Protein AF-A0A6B3EI71-F1 (afdb_monomer)

Solvent-accessible surface area (backbone atoms only — not comparable to full-atom values): 4524 Å² total; per-residue (Å²): 139,76,70,49,78,88,37,66,81,68,58,47,88,79,93,58,104,72,86,86,76,72,88,68,92,48,73,68,55,46,49,51,60,69,54,65,46,94,72,42,66,72,49,72,46,91,70,91,47,66,70,56,45,56,56,48,60,71,68,53,71,43,80,35,72,46,113

Structure (mmCIF, N/CA/C/O backbone):
data_AF-A0A6B3EI71-F1
#
_entry.id   AF-A0A6B3EI71-F1
#
loop_
_atom_site.group_PDB
_atom_site.id
_atom_site.type_symbol
_atom_site.label_atom_id
_atom_site.label_alt_id
_atom_site.label_comp_id
_atom_site.label_asym_id
_atom_site.label_entity_id
_atom_site.label_seq_id
_atom_site.pdbx_PDB_ins_code
_atom_site.Cartn_x
_atom_site.Cartn_y
_atom_site.Cartn_z
_atom_site.occupancy
_atom_site.B_iso_or_equiv
_atom_site.auth_seq_id
_atom_site.auth_comp_id
_atom_site.auth_asym_id
_atom_site.auth_atom_id
_atom_site.pdbx_PDB_model_num
ATOM 1 N N . SER A 1 1 ? -2.451 -13.545 12.597 1.00 59.41 1 SER A N 1
ATOM 2 C CA . SER A 1 1 ? -2.070 -12.939 11.306 1.00 59.41 1 SER A CA 1
ATOM 3 C C . SER A 1 1 ? -3.153 -13.284 10.301 1.00 59.41 1 SER A C 1
ATOM 5 O O . SER A 1 1 ? -3.646 -14.402 10.359 1.00 59.41 1 SER A O 1
ATOM 7 N N . GLY A 1 2 ? -3.573 -12.340 9.454 1.00 78.00 2 GLY A N 1
ATOM 8 C CA . GLY A 1 2 ? -4.683 -12.568 8.514 1.00 78.00 2 GLY A CA 1
ATOM 9 C C . GLY A 1 2 ? -5.767 -11.498 8.560 1.00 78.00 2 GLY A C 1
ATOM 10 O O . GLY A 1 2 ? -6.941 -11.844 8.602 1.00 78.00 2 GLY A O 1
ATOM 11 N N . LEU A 1 3 ? -5.367 -10.223 8.588 1.00 91.00 3 LEU A N 1
ATOM 12 C CA . LEU A 1 3 ? -6.306 -9.127 8.362 1.00 91.00 3 LEU A CA 1
ATOM 13 C C . LEU A 1 3 ? -6.908 -9.287 6.966 1.00 91.00 3 LEU A C 1
ATOM 15 O O . LEU A 1 3 ? -6.178 -9.463 5.983 1.00 91.00 3 LEU A O 1
ATOM 19 N N . ARG A 1 4 ? -8.230 -9.279 6.896 1.00 94.25 4 ARG A N 1
ATOM 20 C CA . ARG A 1 4 ? -8.986 -9.406 5.655 1.00 94.25 4 ARG A CA 1
ATOM 21 C C . ARG A 1 4 ? -9.275 -8.015 5.114 1.00 94.25 4 ARG A C 1
ATOM 23 O O . ARG A 1 4 ? -9.301 -7.050 5.870 1.00 94.25 4 ARG A O 1
ATOM 30 N N . GLN A 1 5 ? -9.460 -7.923 3.803 1.00 95.94 5 GLN A N 1
ATOM 31 C CA . GLN A 1 5 ? -9.672 -6.638 3.142 1.00 95.94 5 GLN A CA 1
ATOM 32 C C . GLN A 1 5 ? -10.892 -5.890 3.696 1.00 95.94 5 GLN A C 1
ATOM 34 O O . GLN A 1 5 ? -10.855 -4.673 3.806 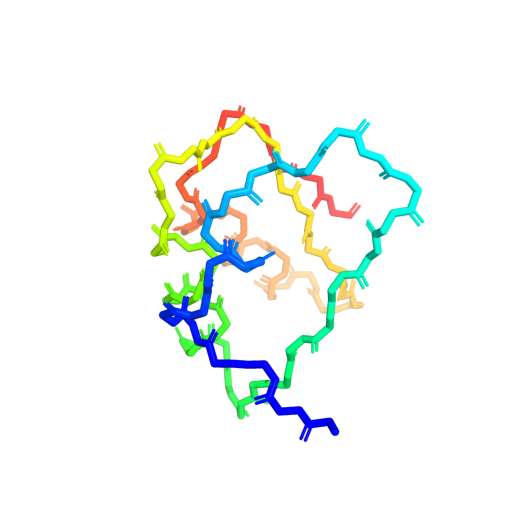1.00 95.94 5 GLN A O 1
ATOM 39 N N . ASP A 1 6 ? -11.931 -6.620 4.103 1.00 96.06 6 ASP A N 1
ATOM 40 C CA . ASP A 1 6 ? -13.190 -6.103 4.646 1.00 96.06 6 ASP A CA 1
ATOM 41 C C . ASP A 1 6 ? -13.142 -5.751 6.144 1.00 96.06 6 ASP A C 1
ATOM 43 O O . ASP A 1 6 ? -14.137 -5.277 6.693 1.00 96.06 6 ASP A O 1
ATOM 47 N N . ASP A 1 7 ? -12.021 -5.987 6.832 1.00 97.06 7 ASP A N 1
ATOM 48 C CA . ASP A 1 7 ? -11.903 -5.642 8.248 1.00 97.06 7 ASP A CA 1
ATOM 49 C C . ASP A 1 7 ? -11.826 -4.110 8.427 1.00 97.06 7 ASP A C 1
ATOM 51 O O . ASP A 1 7 ? -11.106 -3.413 7.711 1.00 97.06 7 ASP A O 1
ATOM 55 N N . GLU A 1 8 ? -12.511 -3.577 9.446 1.00 96.19 8 GLU A N 1
ATOM 56 C CA . GLU A 1 8 ? -12.603 -2.129 9.715 1.00 96.19 8 GLU A CA 1
ATOM 57 C C . GLU A 1 8 ? -11.231 -1.442 9.800 1.00 96.19 8 GLU A C 1
ATOM 59 O O . GLU A 1 8 ? -11.063 -0.330 9.306 1.00 96.19 8 GLU A O 1
ATOM 64 N N . ILE A 1 9 ? -10.246 -2.133 10.385 1.00 95.69 9 ILE A N 1
ATOM 65 C CA . ILE A 1 9 ? -8.873 -1.649 10.583 1.00 95.69 9 ILE A CA 1
ATOM 66 C C . ILE A 1 9 ? -8.069 -1.522 9.278 1.00 95.69 9 ILE A C 1
ATOM 68 O O . ILE A 1 9 ? -7.022 -0.881 9.266 1.00 95.69 9 ILE A O 1
ATOM 72 N N . ILE A 1 10 ? -8.516 -2.172 8.199 1.00 96.88 10 ILE A N 1
ATOM 73 C 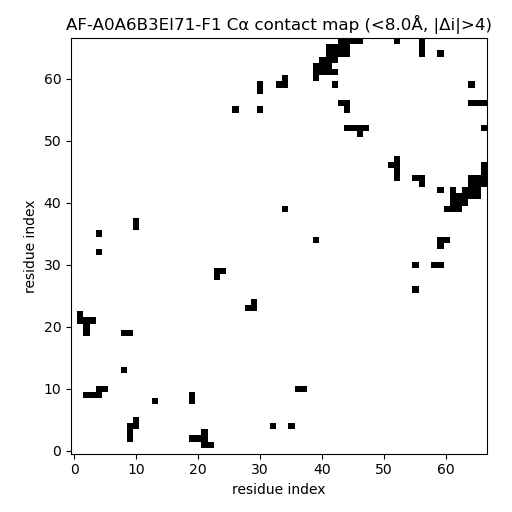CA . ILE A 1 10 ? -7.927 -2.049 6.860 1.00 96.88 10 ILE A CA 1
ATOM 74 C C . ILE A 1 10 ? -8.595 -0.912 6.088 1.00 96.88 10 ILE A C 1
ATOM 76 O O . ILE A 1 10 ? -7.911 -0.150 5.414 1.00 96.88 10 ILE A O 1
ATOM 80 N N . GLN A 1 11 ? -9.916 -0.788 6.216 1.00 97.38 11 GLN A N 1
ATOM 81 C CA . GLN A 1 11 ? -10.715 0.162 5.443 1.00 97.38 11 GLN A CA 1
ATOM 82 C C . GLN A 1 11 ? -10.689 1.591 6.005 1.00 97.38 11 GLN A C 1
ATOM 84 O O . GLN A 1 11 ? -10.837 2.545 5.245 1.00 97.38 11 GLN A O 1
ATOM 89 N N . ASN A 1 12 ? -10.493 1.759 7.318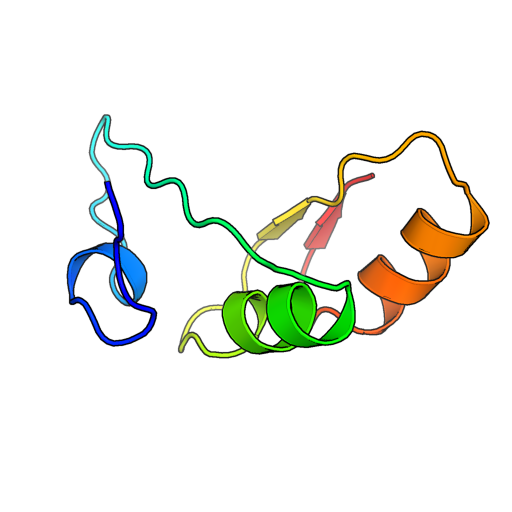 1.00 96.62 12 ASN A N 1
ATOM 90 C CA . ASN A 1 12 ? -10.574 3.060 7.983 1.00 96.62 12 ASN A CA 1
ATOM 91 C C . ASN A 1 12 ? -9.237 3.496 8.583 1.00 96.62 12 ASN A C 1
ATOM 93 O O . ASN A 1 12 ? -8.538 2.731 9.251 1.00 96.62 12 ASN A O 1
ATOM 97 N N . GLU A 1 13 ? -8.911 4.774 8.398 1.00 95.25 13 GLU A N 1
ATOM 98 C CA . GLU A 1 13 ? -7.692 5.363 8.935 1.00 95.25 13 GLU A CA 1
ATOM 99 C C . GLU A 1 13 ? -7.804 5.606 10.449 1.00 95.25 13 GLU A C 1
ATOM 101 O O . GLU A 1 13 ? -8.680 6.322 1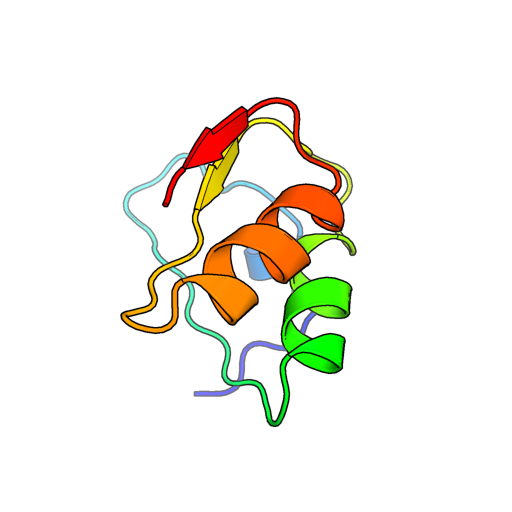0.931 1.00 95.25 13 GLU A O 1
ATOM 106 N N . VAL A 1 14 ? -6.875 5.024 11.213 1.00 95.88 14 VAL A N 1
ATOM 107 C CA . VAL A 1 14 ? -6.882 5.082 12.687 1.00 95.88 14 VAL A CA 1
ATOM 108 C C . VAL A 1 14 ? -6.318 6.400 13.233 1.00 95.88 14 VAL A C 1
ATOM 110 O O . VAL A 1 14 ? -6.617 6.766 14.368 1.00 95.88 14 VAL A O 1
ATOM 113 N N . PHE A 1 15 ? -5.465 7.101 12.473 1.00 96.00 15 PHE A N 1
ATOM 114 C CA . PHE A 1 15 ? -4.717 8.286 12.939 1.00 96.00 15 PHE A CA 1
ATOM 115 C C . PHE A 1 15 ? -3.947 8.066 14.263 1.00 96.00 15 PHE A C 1
ATOM 117 O O . PHE A 1 15 ? -3.772 8.976 15.075 1.00 96.00 15 PHE A O 1
ATOM 124 N N . GLY A 1 16 ? -3.461 6.842 14.483 1.00 95.75 16 GLY A N 1
ATOM 125 C CA . GLY A 1 16 ? -2.704 6.436 15.668 1.00 95.75 16 GLY A CA 1
ATOM 126 C C . GLY A 1 16 ? -1.443 5.644 15.309 1.00 95.75 16 GLY A C 1
ATOM 127 O O . GLY A 1 16 ? -1.199 5.370 14.135 1.00 95.75 16 GLY A O 1
ATOM 128 N N . PRO A 1 17 ? -0.622 5.249 16.298 1.00 97.00 17 PRO A N 1
ATOM 129 C CA . PRO A 1 17 ? 0.628 4.520 16.074 1.00 97.00 17 PRO A CA 1
ATOM 130 C C . PRO A 1 17 ? 0.372 3.032 15.763 1.00 97.00 17 PRO A C 1
ATOM 132 O O . PRO A 1 17 ? 0.796 2.145 16.503 1.00 97.00 17 PRO A O 1
ATOM 135 N N . VAL A 1 18 ? -0.361 2.757 14.684 1.00 95.81 18 VAL A N 1
ATOM 136 C CA . VAL A 1 18 ? -0.787 1.418 14.263 1.00 95.81 18 VAL A CA 1
ATOM 137 C C . VAL A 1 18 ? -0.363 1.186 12.816 1.00 95.81 18 VAL A C 1
ATOM 139 O O . VAL A 1 18 ? -0.542 2.053 11.968 1.00 95.81 18 VAL A O 1
ATOM 142 N N . ILE A 1 19 ? 0.181 0.000 12.536 1.00 95.31 19 ILE A N 1
ATOM 143 C CA . ILE A 1 19 ? 0.473 -0.469 11.179 1.00 95.31 19 ILE A CA 1
ATOM 144 C C . ILE A 1 19 ? -0.207 -1.816 10.947 1.00 95.31 19 ILE A C 1
ATOM 146 O O . ILE A 1 19 ? -0.164 -2.703 11.804 1.00 95.31 19 ILE A O 1
ATOM 150 N N . THR A 1 20 ? -0.823 -1.971 9.782 1.00 94.94 20 THR A N 1
ATOM 151 C CA . THR A 1 20 ? -1.432 -3.221 9.331 1.00 94.94 20 THR A CA 1
ATOM 152 C C . THR A 1 20 ? -0.541 -3.880 8.282 1.00 94.94 20 THR A C 1
ATOM 154 O O . THR A 1 20 ? 0.190 -3.219 7.546 1.00 94.94 20 THR A O 1
ATOM 157 N N . VAL A 1 21 ? -0.547 -5.213 8.245 1.00 95.00 21 VAL A N 1
ATOM 158 C CA . VAL A 1 21 ? 0.216 -5.990 7.261 1.00 95.00 21 VAL A CA 1
ATOM 159 C C . VAL A 1 21 ? -0.681 -7.087 6.715 1.00 95.00 21 VAL A C 1
ATOM 161 O O . VAL A 1 21 ? -1.181 -7.926 7.471 1.00 95.00 21 VAL A O 1
ATOM 164 N N . GLN A 1 22 ? -0.853 -7.093 5.396 1.00 95.62 22 GLN A N 1
ATOM 165 C CA . GLN A 1 22 ? -1.587 -8.115 4.662 1.00 95.62 22 GLN A CA 1
ATOM 166 C C . GLN A 1 22 ? -0.652 -8.814 3.677 1.00 95.62 22 GLN A C 1
ATOM 168 O O . GLN A 1 22 ? 0.179 -8.187 3.023 1.00 95.62 22 GLN A O 1
ATOM 173 N N . SER A 1 23 ? -0.778 -10.135 3.589 1.00 95.19 23 SER A N 1
ATOM 174 C CA . SER A 1 23 ? -0.099 -10.932 2.572 1.00 95.19 23 SER A CA 1
ATOM 175 C C . SER A 1 23 ? -0.948 -11.015 1.312 1.00 95.19 23 SER A C 1
ATOM 177 O O . SER A 1 23 ? -2.167 -11.159 1.395 1.00 95.19 23 SER A O 1
ATOM 179 N N . PHE A 1 24 ? -0.290 -11.038 0.163 1.00 95.06 24 PHE A N 1
ATOM 180 C CA . PHE A 1 24 ? -0.903 -11.292 -1.134 1.00 95.06 24 PHE A CA 1
ATOM 181 C C . PHE A 1 24 ? -0.103 -12.364 -1.880 1.00 95.06 24 PHE A C 1
ATOM 183 O O . PHE A 1 24 ? 1.058 -12.627 -1.560 1.00 95.06 24 PHE A O 1
ATOM 190 N N . THR A 1 25 ? -0.729 -12.988 -2.871 1.00 96.12 25 THR A N 1
ATOM 191 C CA . THR A 1 25 ? -0.134 -14.076 -3.662 1.00 96.12 25 THR A CA 1
ATOM 192 C C . THR A 1 25 ? 0.529 -13.552 -4.933 1.00 96.12 25 THR A C 1
ATOM 194 O O . THR A 1 25 ? 1.578 -14.052 -5.335 1.00 96.12 25 THR A O 1
ATOM 197 N N . ASP A 1 26 ? -0.053 -12.524 -5.552 1.00 96.38 26 ASP A N 1
ATOM 198 C CA . ASP A 1 26 ? 0.418 -11.950 -6.811 1.00 96.38 26 ASP A CA 1
ATOM 199 C C . ASP A 1 26 ? 0.188 -10.427 -6.896 1.00 96.38 26 ASP A C 1
ATOM 201 O O . ASP A 1 26 ? -0.471 -9.820 -6.049 1.00 96.38 26 ASP A O 1
ATOM 205 N N . GLU A 1 27 ? 0.771 -9.803 -7.927 1.00 96.12 27 GLU A N 1
ATOM 206 C CA . GLU A 1 27 ? 0.669 -8.354 -8.172 1.00 96.12 27 GLU A CA 1
ATOM 207 C C . GLU A 1 27 ? -0.785 -7.893 -8.376 1.00 96.12 27 GLU A C 1
ATOM 209 O O . GLU A 1 27 ? -1.127 -6.778 -7.989 1.00 96.12 27 GLU A O 1
ATOM 214 N N . ALA A 1 28 ? -1.643 -8.730 -8.968 1.00 97.50 28 ALA A N 1
ATOM 215 C CA . ALA A 1 28 ? -3.027 -8.362 -9.252 1.00 97.50 28 ALA A CA 1
ATOM 216 C C . ALA A 1 28 ? -3.855 -8.285 -7.964 1.00 97.50 28 ALA A C 1
ATOM 218 O O . ALA A 1 28 ? -4.621 -7.342 -7.783 1.00 97.50 28 ALA A O 1
ATOM 219 N N . GLN A 1 29 ? -3.653 -9.226 -7.042 1.00 97.19 2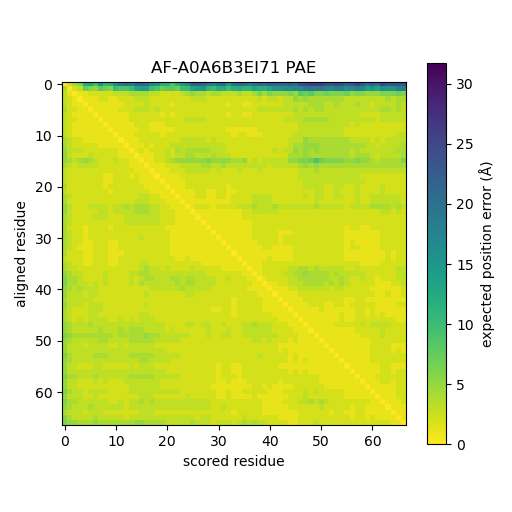9 GLN A N 1
ATOM 220 C CA . GLN A 1 29 ? -4.267 -9.196 -5.720 1.00 97.19 29 GLN A CA 1
ATOM 221 C C . GLN A 1 29 ? -3.769 -8.007 -4.894 1.00 97.19 29 GLN A C 1
ATOM 223 O O . GLN A 1 29 ? -4.578 -7.336 -4.259 1.00 97.19 29 GLN A O 1
ATOM 228 N N . ALA A 1 30 ? -2.464 -7.716 -4.923 1.00 96.69 30 ALA A N 1
ATOM 229 C CA . ALA A 1 30 ? -1.917 -6.543 -4.241 1.00 96.69 30 ALA A CA 1
ATOM 230 C C . ALA A 1 30 ? -2.558 -5.245 -4.751 1.00 96.69 30 ALA A C 1
ATOM 232 O O . ALA A 1 30 ? -2.922 -4.385 -3.954 1.00 96.69 30 ALA A O 1
ATOM 233 N N . LEU A 1 31 ? -2.729 -5.125 -6.073 1.00 97.44 31 LEU A N 1
ATOM 234 C CA . LEU A 1 31 ? -3.377 -3.970 -6.684 1.00 97.44 31 LEU A CA 1
ATOM 235 C C . LEU A 1 31 ? -4.846 -3.851 -6.283 1.00 97.44 31 LEU A C 1
ATOM 237 O O . LEU A 1 31 ? -5.304 -2.761 -5.956 1.00 97.44 31 LEU A O 1
ATOM 241 N N . ALA A 1 32 ? -5.572 -4.972 -6.318 1.00 97.56 32 ALA A N 1
ATOM 242 C CA . ALA A 1 32 ? -6.974 -5.011 -5.935 1.00 97.56 32 ALA A CA 1
ATOM 243 C C . ALA A 1 32 ? -7.151 -4.544 -4.487 1.00 97.56 32 ALA A C 1
ATOM 245 O O . ALA A 1 32 ? -7.975 -3.680 -4.239 1.00 97.56 32 ALA A O 1
ATOM 246 N N . TYR A 1 33 ? -6.333 -5.037 -3.554 1.00 97.38 33 TYR A N 1
ATOM 247 C CA . TYR A 1 33 ? -6.394 -4.609 -2.154 1.00 97.38 33 TYR A CA 1
ATOM 248 C C . TYR A 1 33 ? -5.993 -3.148 -1.958 1.00 97.38 33 TYR A C 1
ATOM 250 O O . TYR A 1 33 ? -6.627 -2.444 -1.180 1.00 97.38 33 TYR A O 1
ATOM 258 N N . ALA A 1 34 ? -4.962 -2.676 -2.660 1.00 97.31 34 ALA A N 1
ATOM 259 C CA . ALA A 1 34 ? -4.522 -1.292 -2.536 1.00 97.31 34 ALA A CA 1
ATOM 260 C C . ALA A 1 34 ? -5.578 -0.293 -3.031 1.00 97.31 34 ALA A C 1
ATOM 262 O O . ALA A 1 34 ? -5.701 0.771 -2.443 1.00 97.31 34 ALA A O 1
ATOM 263 N N . ASN A 1 35 ? -6.324 -0.626 -4.088 1.00 97.69 35 ASN A N 1
ATOM 264 C CA . ASN A 1 35 ? -7.341 0.255 -4.669 1.00 97.69 35 ASN A CA 1
ATOM 265 C C . ASN A 1 35 ? -8.753 0.041 -4.079 1.00 97.69 35 ASN A C 1
ATOM 267 O O . ASN A 1 35 ? -9.644 0.838 -4.353 1.00 97.69 35 ASN A O 1
ATOM 271 N N . ASP A 1 36 ? -8.987 -1.028 -3.308 1.00 97.62 36 ASP A N 1
ATOM 272 C CA . ASP A 1 36 ? -10.276 -1.335 -2.663 1.00 97.62 36 ASP A CA 1
ATOM 273 C C . ASP A 1 36 ? -10.389 -0.640 -1.297 1.00 97.62 36 ASP A C 1
ATOM 275 O O . ASP A 1 36 ? -10.475 -1.282 -0.247 1.00 97.62 36 ASP A O 1
ATOM 279 N N . VAL A 1 37 ? -10.302 0.690 -1.337 1.00 95.62 37 VAL A N 1
ATOM 280 C CA . VAL A 1 37 ? -10.431 1.616 -0.206 1.00 95.62 37 VAL A CA 1
ATOM 281 C C . VAL A 1 37 ? -11.115 2.902 -0.681 1.00 95.62 37 VAL A C 1
ATOM 283 O O . VAL A 1 37 ? -11.003 3.285 -1.843 1.00 95.62 37 VAL A O 1
ATOM 286 N N . GLU A 1 38 ? -11.816 3.603 0.211 1.00 95.44 38 GLU A N 1
ATOM 287 C CA . GLU A 1 38 ? -12.487 4.872 -0.132 1.00 95.44 38 GLU A CA 1
ATOM 288 C C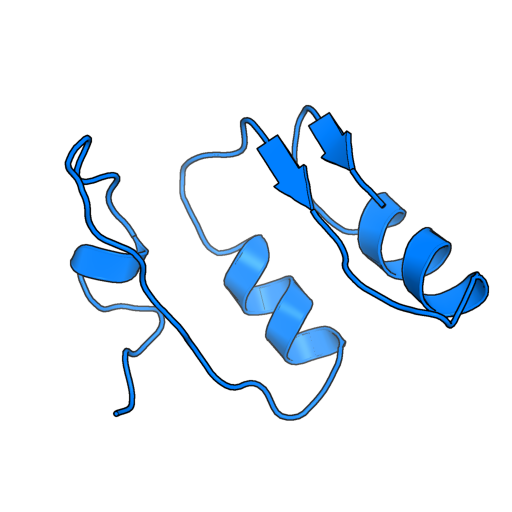 . GLU A 1 38 ? -11.496 6.045 -0.306 1.00 95.44 38 GLU A C 1
ATOM 290 O O . GLU A 1 38 ? -11.803 7.050 -0.950 1.00 95.44 38 GLU A O 1
ATOM 295 N N . TYR A 1 39 ? -10.291 5.922 0.258 1.00 94.69 39 TYR A N 1
ATOM 296 C CA . TYR A 1 39 ? -9.272 6.974 0.289 1.00 94.69 39 TYR A CA 1
ATOM 297 C C . TYR A 1 39 ? -8.139 6.721 -0.710 1.00 94.69 39 TYR A C 1
ATOM 299 O O . TYR A 1 39 ? -7.761 5.586 -0.959 1.00 94.69 39 TYR A O 1
ATOM 307 N N . ALA A 1 40 ? -7.525 7.792 -1.224 1.00 95.81 40 ALA A N 1
ATOM 308 C CA . ALA A 1 40 ? -6.560 7.696 -2.327 1.00 95.81 40 ALA A CA 1
ATOM 309 C C . ALA A 1 40 ? -5.433 8.751 -2.265 1.00 95.81 40 ALA A C 1
ATOM 311 O O . ALA A 1 40 ? -5.000 9.292 -3.286 1.00 95.81 40 ALA A O 1
ATOM 312 N N . LEU A 1 41 ? -4.958 9.115 -1.065 1.00 97.12 41 LEU A N 1
ATOM 313 C CA . LEU A 1 41 ? -3.995 10.219 -0.923 1.00 97.12 41 LEU A CA 1
ATOM 314 C C . LEU A 1 41 ? -2.582 9.844 -1.396 1.00 97.12 41 LEU A C 1
ATOM 316 O O . LEU A 1 41 ? -2.041 10.472 -2.308 1.00 97.12 41 LEU A O 1
ATOM 320 N N . ALA A 1 42 ? -1.974 8.841 -0.762 1.00 97.38 42 ALA A N 1
ATOM 321 C CA . ALA A 1 42 ? -0.600 8.432 -1.028 1.00 97.38 42 ALA A CA 1
ATOM 322 C C . ALA A 1 42 ? -0.448 6.910 -0.966 1.00 97.38 42 ALA A C 1
ATOM 324 O O . ALA A 1 42 ? -1.048 6.250 -0.121 1.00 97.38 42 ALA A O 1
ATOM 325 N N . SER A 1 43 ? 0.402 6.373 -1.835 1.00 97.31 43 SER A N 1
ATOM 326 C CA . SER A 1 43 ? 0.797 4.965 -1.856 1.00 97.31 43 SER A CA 1
ATOM 327 C C . SER A 1 43 ? 2.294 4.822 -2.136 1.00 97.31 43 SER A C 1
ATOM 329 O O . SER A 1 43 ? 2.980 5.775 -2.517 1.00 97.31 43 SER A O 1
ATOM 331 N N . SER A 1 44 ? 2.831 3.619 -1.925 1.00 97.00 44 SER A N 1
ATOM 332 C CA . SER A 1 44 ? 4.231 3.321 -2.232 1.00 97.00 44 SER A CA 1
ATOM 333 C C . SER A 1 44 ? 4.409 1.890 -2.728 1.00 97.00 44 SER A C 1
ATOM 335 O O . SER A 1 44 ? 3.733 0.974 -2.261 1.00 97.00 44 SER A O 1
ATOM 337 N N . VAL A 1 45 ? 5.333 1.691 -3.666 1.00 97.50 45 VAL A N 1
ATOM 338 C CA . VAL A 1 45 ? 5.676 0.383 -4.231 1.00 97.50 45 VAL A CA 1
ATOM 339 C C . VAL A 1 45 ? 7.138 0.088 -3.945 1.00 97.50 45 VAL A C 1
ATOM 341 O O . VAL A 1 45 ? 8.028 0.689 -4.528 1.00 97.50 45 VAL A O 1
ATOM 344 N N . TRP A 1 46 ? 7.392 -0.913 -3.108 1.00 97.50 46 TRP A N 1
ATOM 345 C CA . TRP A 1 46 ? 8.746 -1.298 -2.721 1.00 97.50 46 TRP A CA 1
ATOM 346 C C . TRP A 1 46 ? 9.199 -2.504 -3.540 1.00 97.50 46 TRP A C 1
ATOM 348 O O . TRP A 1 46 ? 8.742 -3.629 -3.334 1.00 97.50 46 TRP A O 1
ATOM 358 N N . THR A 1 47 ? 10.101 -2.290 -4.497 1.00 97.12 47 THR A N 1
ATOM 359 C CA . THR A 1 47 ? 10.611 -3.361 -5.364 1.00 97.12 47 THR A CA 1
ATOM 360 C C . THR A 1 47 ? 11.988 -3.028 -5.937 1.00 97.12 47 THR A C 1
ATOM 362 O O . THR A 1 47 ? 12.335 -1.869 -6.127 1.00 97.12 47 THR A O 1
ATOM 365 N N . LYS A 1 48 ? 12.777 -4.062 -6.257 1.00 97.88 48 LYS A N 1
ATOM 366 C CA . LYS A 1 48 ? 14.026 -3.932 -7.035 1.00 97.88 48 LYS A CA 1
ATOM 367 C C . LYS A 1 48 ? 13.803 -4.065 -8.546 1.00 97.88 48 LYS A C 1
ATOM 369 O O . LYS A 1 48 ? 14.693 -3.750 -9.328 1.00 97.88 48 LYS A O 1
ATOM 374 N N . ASP A 1 49 ? 12.639 -4.566 -8.956 1.00 97.88 49 ASP A N 1
ATOM 375 C CA . ASP A 1 49 ? 12.258 -4.711 -10.360 1.00 97.88 49 ASP A CA 1
ATOM 376 C C . ASP A 1 49 ? 11.655 -3.396 -10.870 1.00 97.88 49 ASP A C 1
ATOM 378 O O . ASP A 1 49 ? 10.553 -3.004 -10.480 1.00 97.88 49 ASP A O 1
ATOM 382 N N . HIS A 1 50 ? 12.381 -2.737 -11.771 1.00 97.50 50 HIS A N 1
ATOM 383 C CA . HIS A 1 50 ? 11.964 -1.481 -12.384 1.00 97.50 50 HIS A CA 1
ATOM 384 C C . HIS A 1 50 ? 10.672 -1.614 -13.205 1.00 97.50 50 HIS A C 1
ATOM 386 O O . HIS A 1 50 ? 9.812 -0.737 -13.164 1.00 97.50 50 HIS A O 1
ATOM 392 N N . ALA A 1 51 ? 10.491 -2.720 -13.929 1.00 97.62 51 ALA A N 1
ATOM 393 C CA . ALA A 1 51 ? 9.284 -2.940 -14.715 1.00 97.62 51 ALA A CA 1
ATOM 394 C C . ALA A 1 51 ? 8.065 -3.134 -13.802 1.00 97.62 51 ALA A C 1
ATOM 396 O O . ALA A 1 51 ? 6.986 -2.626 -14.111 1.00 97.62 51 ALA A O 1
ATOM 397 N N . ARG A 1 52 ? 8.237 -3.815 -12.660 1.00 97.19 52 ARG A N 1
ATOM 398 C CA . ARG A 1 52 ? 7.199 -3.913 -11.623 1.00 97.19 52 ARG A CA 1
ATOM 399 C C . ARG A 1 52 ? 6.857 -2.546 -11.041 1.00 97.19 52 ARG A C 1
ATOM 401 O O . ARG A 1 52 ? 5.675 -2.227 -10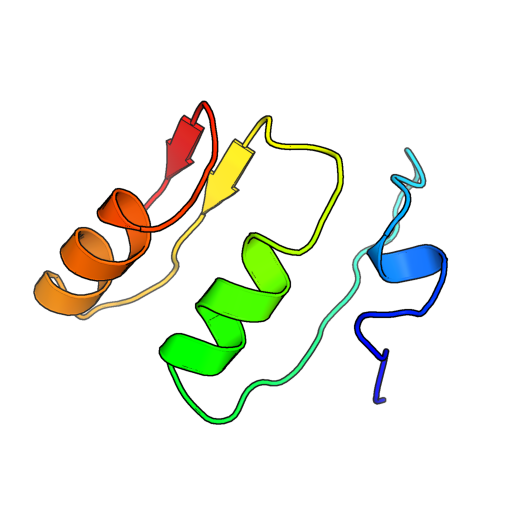.976 1.00 97.19 52 ARG A O 1
ATOM 408 N N . ALA A 1 53 ? 7.860 -1.744 -10.676 1.00 97.62 53 ALA A N 1
ATOM 409 C CA . ALA A 1 53 ? 7.646 -0.391 -10.160 1.00 97.62 53 ALA A CA 1
ATOM 410 C C . ALA A 1 53 ? 6.767 0.429 -11.119 1.00 97.62 53 ALA A C 1
ATOM 412 O O . ALA A 1 53 ? 5.719 0.933 -10.729 1.00 97.62 53 ALA A O 1
ATOM 413 N N . MET A 1 54 ? 7.118 0.451 -12.409 1.00 97.19 54 MET A N 1
ATOM 414 C CA . MET A 1 54 ? 6.363 1.198 -13.419 1.00 97.19 54 MET A CA 1
ATOM 415 C C . MET A 1 54 ? 4.937 0.671 -13.637 1.00 97.19 54 MET A C 1
ATOM 417 O O . MET A 1 54 ? 4.005 1.468 -13.755 1.00 97.19 54 MET A O 1
ATOM 421 N N . ARG A 1 55 ? 4.736 -0.656 -13.703 1.00 97.19 55 ARG A N 1
ATOM 422 C CA . ARG A 1 55 ? 3.393 -1.243 -13.889 1.00 97.19 55 ARG A CA 1
ATOM 423 C C . ARG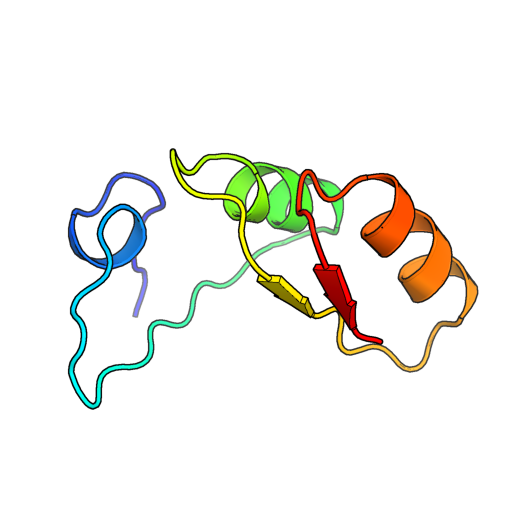 A 1 55 ? 2.483 -0.978 -12.693 1.00 97.19 55 ARG A C 1
ATOM 425 O O . ARG A 1 55 ? 1.314 -0.649 -12.888 1.00 97.19 55 ARG A O 1
ATOM 432 N N . MET A 1 56 ? 3.018 -1.108 -11.483 1.00 97.69 56 MET A N 1
ATOM 433 C CA . MET A 1 56 ? 2.251 -0.926 -10.254 1.00 97.69 56 MET A CA 1
ATOM 434 C C . MET A 1 56 ? 1.877 0.539 -10.060 1.00 97.69 56 MET A C 1
ATOM 436 O O . MET A 1 56 ? 0.696 0.834 -9.911 1.00 97.69 56 MET A O 1
ATOM 440 N N . SER A 1 57 ? 2.831 1.464 -10.196 1.00 96.88 57 SER A N 1
ATOM 441 C CA . SER A 1 57 ? 2.543 2.893 -10.036 1.00 96.88 57 SER A CA 1
ATOM 442 C C . SER A 1 57 ? 1.557 3.443 -11.045 1.00 96.88 57 SER A C 1
ATOM 444 O O . SER A 1 57 ? 0.801 4.345 -10.718 1.00 96.88 57 SER A O 1
ATOM 446 N N . LYS A 1 58 ? 1.542 2.907 -12.269 1.00 96.62 58 LYS A N 1
ATOM 447 C CA . LYS A 1 58 ? 0.557 3.305 -13.278 1.00 96.62 58 LYS A CA 1
ATOM 448 C C . LYS A 1 58 ? -0.864 2.839 -12.938 1.00 96.62 58 LYS A C 1
ATOM 450 O O . LYS A 1 58 ? -1.817 3.424 -13.438 1.00 96.62 58 LYS A O 1
ATOM 455 N N . SER A 1 59 ? -0.994 1.757 -12.174 1.00 97.75 59 SER A N 1
ATOM 456 C CA . SER A 1 59 ? -2.280 1.091 -11.945 1.00 97.75 59 SER A CA 1
ATOM 457 C C . SER A 1 59 ? -2.905 1.434 -10.589 1.00 97.75 59 SER A C 1
ATOM 459 O O . SER A 1 59 ? -4.095 1.197 -10.397 1.00 97.75 59 SER A O 1
ATOM 461 N N . LEU A 1 60 ? -2.112 1.957 -9.652 1.00 98.00 60 LEU A N 1
ATOM 462 C CA . LEU A 1 60 ? -2.576 2.445 -8.355 1.00 98.00 60 LEU A CA 1
ATOM 463 C C . LEU A 1 60 ? -3.431 3.707 -8.531 1.00 98.00 60 LEU A C 1
ATOM 465 O O . LEU A 1 60 ? -3.002 4.652 -9.191 1.00 98.00 60 LEU A O 1
ATOM 469 N N . ASP A 1 61 ? -4.617 3.724 -7.924 1.00 97.62 61 ASP A N 1
ATOM 470 C CA . ASP A 1 61 ? -5.532 4.870 -7.947 1.00 97.62 61 ASP A CA 1
ATOM 471 C C . ASP A 1 61 ? -5.250 5.805 -6.765 1.00 97.62 61 ASP A C 1
ATOM 473 O O . ASP A 1 61 ? -5.953 5.806 -5.761 1.00 97.62 61 ASP A O 1
ATOM 477 N N . PHE A 1 62 ? -4.130 6.531 -6.841 1.00 97.94 62 PHE A N 1
ATOM 478 C CA . PHE A 1 62 ? -3.653 7.409 -5.770 1.00 97.94 62 PHE A CA 1
ATOM 479 C C . PHE A 1 62 ? -3.094 8.715 -6.331 1.00 97.94 62 PHE A C 1
ATOM 481 O O . PHE A 1 62 ? -2.406 8.730 -7.353 1.00 97.94 62 PHE A O 1
ATOM 488 N N . GLY A 1 63 ? -3.316 9.821 -5.617 1.00 96.94 63 GLY A N 1
ATOM 489 C CA . GLY A 1 63 ? -2.795 11.13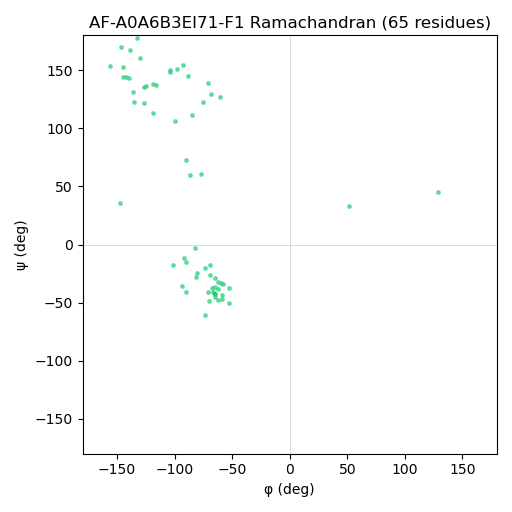6 -6.005 1.00 96.94 63 GLY A CA 1
ATOM 490 C C . GLY A 1 63 ? -1.264 11.222 -5.984 1.00 96.94 63 GLY A C 1
ATOM 491 O O . GLY A 1 63 ? -0.671 11.985 -6.749 1.00 96.94 63 GLY A O 1
ATOM 492 N N . CYS A 1 64 ? -0.611 10.429 -5.132 1.00 97.81 64 CYS A N 1
ATOM 493 C CA . CYS A 1 64 ? 0.841 10.325 -5.058 1.00 97.81 64 CYS A CA 1
ATOM 494 C C . CYS A 1 64 ? 1.279 8.862 -4.929 1.00 97.81 64 CYS A C 1
ATOM 496 O O . CYS A 1 64 ? 0.773 8.135 -4.075 1.00 97.81 64 CYS A O 1
ATOM 498 N N . VAL A 1 65 ? 2.248 8.446 -5.748 1.00 97.44 65 VAL A N 1
ATOM 499 C CA . VAL A 1 65 ? 2.844 7.105 -5.682 1.00 97.44 65 VAL A CA 1
ATOM 500 C C . VAL A 1 65 ? 4.361 7.220 -5.580 1.00 97.44 65 VAL A C 1
ATOM 502 O O . VAL A 1 65 ? 5.004 7.784 -6.468 1.00 97.44 65 VAL A O 1
ATOM 505 N N . TRP A 1 66 ? 4.940 6.663 -4.518 1.00 97.62 66 TRP A N 1
ATOM 506 C CA . TRP A 1 66 ? 6.392 6.565 -4.331 1.00 97.62 66 TRP A CA 1
ATOM 507 C C . TRP A 1 66 ? 6.935 5.191 -4.740 1.00 97.62 66 TRP A C 1
ATOM 509 O O . TRP A 1 66 ? 6.228 4.188 -4.656 1.00 97.62 66 TRP A O 1
ATOM 519 N N . ILE A 1 67 ? 8.195 5.157 -5.180 1.00 94.25 67 ILE A N 1
ATOM 520 C CA . ILE A 1 67 ? 8.951 3.948 -5.549 1.00 94.25 67 ILE A CA 1
ATOM 521 C C . ILE A 1 67 ? 10.173 3.829 -4.649 1.00 94.25 67 ILE A C 1
ATOM 523 O O . ILE A 1 67 ? 10.905 4.842 -4.569 1.00 94.25 67 ILE A O 1
#

Sequence (67 aa):
SGLRQDDEIIQNEVFGPVITVQSFTDEAQALAYANDVEYALASSVWTKDHARAMRMSKSLDFGCVWI

Radius of gyration: 12.29 Å; Cα contacts (8 Å, |Δi|>4): 66; chains: 1; bounding box: 27×25×31 Å

Nearest PDB structures (foldseek):
  6c43-assembly1_B  TM=9.808E-01  e=1.284E-05  Salmonella enterica
  4go3-assembly3_G  TM=9.646E-01  e=4.915E-05  Pseudomonas sp. WBC-3
  4q92-assembly1_D  TM=9.868E-01  e=2.151E-04  Staphylococcus aureus subsp. aureus COL
  4mpy-assembly1_C  TM=9.940E-01  e=2.460E-04  Staphylococcus aureus subsp. aureus COL
  7w5l-assembly1_A  TM=9.075E-01  e=1.611E-03  Gluconobacter oxydans

pLDDT: mean 95.75, std 5.15, range [59.41, 98.0]

Secondary structure (DSSP, 8-state):
----TTSHHHHS---SS-------SSHHHHHHHHHSSS--SEEE---S-HHHHHHHHHH---SEEE-

Mean predicted aligned error: 2.59 Å

Foldseek 3Di:
DADDLPDPPLADDPPDPDDDDDDDDDLVRVQCSQQPYPDAAEEEDDDPDPVSRVVSVVSRRHPYYYD